Protein 4QNC (pdb70)

CATH classification: 1.20.1280.290

Foldseek 3Di:
DVVVCLQVVLCCVQCVLVVVLCCCVVVVDCVVPDLCVLVVVLVVLVVQLVVCVVVVPPSSNVSSVSSNVSSVSSNVSNVVD/DVVVVLQVVLCVVLCVLVVVLVCCVVVVDCPVPDLVVLVVVLVVLVVQLVVCVVVVPVSSVVSSVSSNVSSVSSNVSNVPPD

GO terms:
  GO:0016020 membrane (C, IDA)
  GO:0005886 plasma membrane (C, EXP)
  GO:0055056 D-glucose transmembrane transporter activity (F, IMP)
  GO:1904659 D-glucose transmembrane transport (P, IMP)
  GO:0042803 protein homodimerization activity (F, IPI)

Radius of gyration: 14.86 Å; Cα contacts (8 Å, |Δi|>4): 244; chains: 2; bounding box: 29×24×39 Å

Structure (mmCIF, N/CA/C/O backbone):
data_4QNC
#
_entry.id   4QNC
#
_cell.length_a   36.907
_cell.length_b   51.833
_cell.length_c   46.963
_cell.angle_alpha   90.00
_cell.angle_beta   94.87
_cell.angle_gamma   90.00
#
_symmetry.space_group_name_H-M   'P 1 21 1'
#
loop_
_entity.id
_entity.type
_entity.pdbx_description
1 polymer 'chemical transport protein'
2 non-polymer '(2R)-2,3-dihydroxypropyl (9Z)-octadec-9-enoate'
3 non-polymer PENTADECANE
4 water water
#
loop_
_atom_site.group_PDB
_atom_site.id
_atom_site.type_symbol
_atom_site.label_atom_id
_atom_site.label_alt_id
_atom_site.label_comp_id
_atom_site.label_asym_id
_atom_site.label_entity_id
_atom_site.label_seq_id
_atom_site.pdbx_PDB_ins_code
_atom_site.Cartn_x
_atom_site.Cartn_y
_atom_site.Cartn_z
_atom_site.occupancy
_atom_site.B_iso_or_equiv
_atom_site.auth_seq_id
_atom_site.auth_comp_id
_atom_site.auth_asym_id
_atom_site.auth_atom_id
_atom_site.pdbx_PDB_model_num
ATOM 1 N N . MET A 1 1 ? 2.201 -5.018 -41.019 1.00 41.52 1 MET A N 1
ATOM 2 C CA . MET A 1 1 ? 2.903 -4.440 -39.881 1.00 45.41 1 MET A CA 1
ATOM 3 C C . MET A 1 1 ? 2.109 -3.323 -39.231 1.00 49.57 1 MET A C 1
ATOM 4 O O . MET A 1 1 ? 2.061 -3.223 -37.999 1.00 46.59 1 MET A O 1
ATOM 9 N N . GLU A 1 2 ? 1.426 -2.542 -40.064 1.00 47.32 2 GLU A N 1
ATOM 10 C CA . GLU A 1 2 ? 0.449 -1.569 -39.600 1.00 44.60 2 GLU A CA 1
ATOM 11 C C . GLU A 1 2 ? -0.576 -2.248 -38.728 1.00 53.90 2 GLU A C 1
ATOM 12 O O . GLU A 1 2 ? -0.918 -1.742 -37.663 1.00 50.56 2 GLU A O 1
ATOM 18 N N . ASN A 1 3 ? -1.052 -3.400 -39.188 1.00 53.77 3 ASN A N 1
ATOM 19 C CA . ASN A 1 3 ? -2.086 -4.139 -38.486 1.00 48.28 3 ASN A CA 1
ATOM 20 C C . ASN A 1 3 ? -1.513 -4.810 -37.246 1.00 48.56 3 ASN A C 1
ATOM 21 O O . ASN A 1 3 ? -2.201 -4.931 -36.234 1.00 49.68 3 ASN A O 1
ATOM 26 N N . LEU A 1 4 ? -0.259 -5.255 -37.332 1.00 39.74 4 LEU A N 1
ATOM 27 C CA . LEU A 1 4 ? 0.409 -5.876 -36.193 1.00 32.92 4 LEU A CA 1
ATOM 28 C C . LEU A 1 4 ? 0.494 -4.866 -35.064 1.00 41.08 4 LEU A C 1
ATOM 29 O O . LEU A 1 4 ? 0.254 -5.187 -33.901 1.00 40.75 4 LEU A O 1
ATOM 34 N N . ILE A 1 5 ? 0.826 -3.634 -35.434 1.00 43.79 5 ILE A N 1
ATOM 35 C CA . ILE A 1 5 ? 0.982 -2.542 -34.483 1.00 39.19 5 ILE A CA 1
ATOM 36 C C . ILE A 1 5 ? -0.383 -2.057 -34.029 1.00 38.75 5 ILE A C 1
ATOM 37 O O . ILE A 1 5 ? -0.562 -1.661 -32.879 1.00 37.85 5 ILE A O 1
ATOM 42 N N . GLY A 1 6 ? -1.356 -2.127 -34.929 1.00 39.21 6 GLY A N 1
ATOM 43 C CA . GLY A 1 6 ? -2.716 -1.762 -34.585 1.00 41.43 6 GLY A CA 1
ATOM 44 C C . GLY A 1 6 ? -3.280 -2.633 -33.479 1.00 42.38 6 GLY A C 1
ATOM 45 O O . GLY A 1 6 ? -3.833 -2.124 -32.505 1.00 39.27 6 GLY A O 1
ATOM 46 N N . TYR A 1 7 ? -3.135 -3.946 -33.624 1.00 39.88 7 TYR A N 1
ATOM 47 C CA . TYR A 1 7 ? -3.752 -4.884 -32.691 1.00 39.29 7 TYR A CA 1
ATOM 48 C C . TYR A 1 7 ? -2.986 -5.094 -31.383 1.00 42.22 7 TYR A C 1
ATOM 49 O O . TYR A 1 7 ? -3.571 -5.537 -30.396 1.00 42.36 7 TYR A O 1
ATOM 58 N N . VAL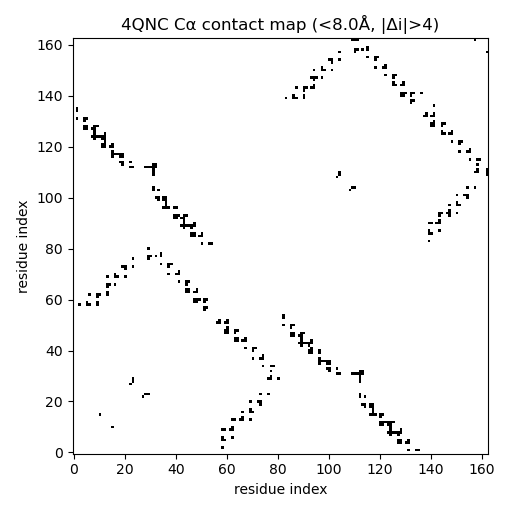 A 1 8 ? -1.692 -4.784 -31.362 1.00 41.05 8 VAL A N 1
ATOM 59 C CA . VAL A 1 8 ? -0.923 -4.891 -30.122 1.00 43.87 8 VAL A CA 1
ATOM 60 C C . VAL A 1 8 ? -1.149 -3.627 -29.308 1.00 36.28 8 VAL A C 1
ATOM 61 O O . VAL A 1 8 ? -1.363 -3.677 -28.097 1.00 39.23 8 VAL A O 1
ATOM 65 N N . ALA A 1 9 ? -1.122 -2.493 -29.997 1.00 35.61 9 ALA A N 1
ATOM 66 C CA . ALA A 1 9 ? -1.436 -1.221 -29.379 1.00 40.31 9 ALA A CA 1
ATOM 67 C C . ALA A 1 9 ? -2.854 -1.314 -28.846 1.00 37.38 9 ALA A C 1
ATOM 68 O O . ALA A 1 9 ? -3.164 -0.776 -27.778 1.00 31.11 9 ALA A O 1
ATOM 70 N N . ALA A 1 10 ? -3.732 -1.966 -29.604 1.00 39.31 10 ALA A N 1
ATOM 71 C CA . ALA A 1 10 ? -5.094 -2.151 -29.136 1.00 37.89 10 ALA A CA 1
ATOM 72 C C . ALA A 1 10 ? -5.132 -2.975 -27.858 1.00 38.92 10 ALA A C 1
ATOM 73 O O . ALA A 1 10 ? -5.724 -2.537 -26.874 1.00 36.77 10 ALA A O 1
ATOM 75 N N . PHE A 1 11 ? -4.420 -4.104 -27.867 1.00 37.21 11 PHE A N 1
ATOM 76 C CA . PHE A 1 11 ? -4.393 -5.013 -26.739 1.00 36.54 11 PHE A CA 1
ATOM 77 C C . PHE A 1 11 ? -3.874 -4.299 -25.502 1.00 35.88 11 PHE A C 1
ATOM 78 O O . PHE A 1 11 ? -4.414 -4.465 -24.410 1.00 37.22 11 PHE A O 1
ATOM 86 N N . LEU A 1 12 ? -2.794 -3.545 -25.657 1.00 35.37 12 LEU A N 1
ATOM 87 C CA . LEU A 1 12 ? -2.163 -2.901 -24.513 1.00 41.62 12 LEU A CA 1
ATOM 88 C C . LEU A 1 12 ? -3.081 -1.914 -23.789 1.00 42.52 12 LEU A C 1
ATOM 89 O O . LEU A 1 12 ? -3.255 -2.022 -22.580 1.00 46.10 12 LEU A O 1
ATOM 94 N N . THR A 1 13 ? -3.661 -0.952 -24.505 1.00 35.81 13 THR A N 1
ATOM 95 C CA . THR A 1 13 ? -4.503 0.031 -23.834 1.00 33.61 13 THR A CA 1
ATOM 96 C C . THR A 1 13 ? -5.821 -0.598 -23.376 1.00 37.31 13 THR A C 1
ATOM 97 O O . THR A 1 13 ? -6.377 -0.172 -22.361 1.00 39.80 13 THR A O 1
ATOM 101 N N . THR A 1 14 ? -6.325 -1.600 -24.100 1.00 39.25 14 THR A N 1
ATOM 102 C CA . THR A 1 14 ? -7.618 -2.176 -23.725 1.00 39.69 14 THR A CA 1
ATOM 103 C C . THR A 1 14 ? -7.515 -3.084 -22.510 1.00 37.53 14 THR A C 1
ATOM 104 O O . THR A 1 14 ? -8.292 -2.944 -21.562 1.00 33.53 14 THR A O 1
ATOM 108 N N . VAL A 1 15 ? -6.544 -3.990 -22.528 1.00 37.52 15 VAL A N 1
ATOM 109 C CA . VAL A 1 15 ? -6.416 -4.998 -21.508 1.00 33.47 15 VAL A CA 1
ATOM 110 C C . VAL A 1 15 ? -5.759 -4.340 -20.290 1.00 36.67 15 VAL A C 1
ATOM 111 O O . VAL A 1 15 ? -5.632 -4.949 -19.229 1.00 35.77 15 VAL A O 1
ATOM 115 N N . SER A 1 16 ? -5.399 -3.064 -20.430 1.00 37.80 16 SER A N 1
ATOM 116 C CA . SER A 1 16 ? -4.808 -2.315 -19.325 1.00 36.63 16 SER A CA 1
ATOM 117 C C . SER A 1 16 ? -5.820 -1.983 -18.236 1.00 37.37 16 SER A C 1
ATOM 118 O O . SER A 1 16 ? -5.444 -1.708 -17.100 1.00 33.26 16 SER A O 1
ATOM 121 N N . PHE A 1 17 ? -7.104 -2.014 -18.576 1.00 39.48 17 PHE A N 1
ATOM 122 C CA . PHE A 1 17 ? -8.137 -1.653 -17.615 1.00 37.11 17 PHE A CA 1
ATOM 123 C C . PHE A 1 17 ? -8.473 -2.831 -16.714 1.00 38.15 17 PHE A C 1
ATOM 124 O O . PHE A 1 17 ? -8.984 -2.644 -15.615 1.00 39.92 17 PHE A O 1
ATOM 132 N N . LEU A 1 18 ? -8.183 -4.039 -17.191 1.00 41.43 18 LEU A N 1
ATOM 133 C CA . LEU A 1 18 ? -8.404 -5.250 -16.410 1.00 35.46 18 LEU A CA 1
ATOM 134 C C . LEU A 1 18 ? -7.636 -5.257 -15.076 1.00 39.29 18 LEU A C 1
ATOM 135 O O . LEU A 1 18 ? -8.228 -5.575 -14.040 1.00 41.75 18 LEU A O 1
ATOM 140 N N . PRO A 1 19 ? -6.325 -4.924 -15.083 1.00 39.15 19 PRO A N 1
ATOM 141 C CA . PRO A 1 19 ? -5.636 -4.780 -13.795 1.00 40.69 19 PRO A CA 1
ATOM 142 C C . PRO A 1 19 ? -6.312 -3.769 -12.877 1.00 37.22 19 PRO A C 1
ATOM 143 O O . PRO A 1 19 ? -6.283 -3.929 -11.656 1.00 36.87 19 PRO A O 1
ATOM 147 N N . GLN A 1 20 ? -6.926 -2.748 -13.464 1.00 38.39 20 GLN A N 1
ATOM 148 C CA . GLN A 1 20 ? -7.615 -1.732 -12.680 1.00 37.50 20 GLN A CA 1
ATOM 149 C C . GLN A 1 20 ? -8.948 -2.270 -12.161 1.00 36.82 20 GLN A C 1
ATOM 150 O O . GLN A 1 20 ? -9.321 -2.009 -11.018 1.00 40.33 20 GLN A O 1
ATOM 156 N N . VAL A 1 21 ? -9.669 -3.009 -13.003 1.00 37.60 21 VAL A N 1
ATOM 157 C CA . VAL A 1 21 ? -10.922 -3.633 -12.579 1.00 42.64 21 VAL A CA 1
ATOM 158 C C . VAL A 1 21 ? -10.694 -4.564 -11.388 1.00 46.84 21 VAL A C 1
ATOM 159 O O . VAL A 1 21 ? -11.430 -4.506 -10.402 1.00 45.26 21 VAL A O 1
ATOM 163 N N . LEU A 1 22 ? -9.663 -5.404 -11.476 1.00 40.06 22 LEU A N 1
ATOM 164 C CA . LEU A 1 22 ? -9.342 -6.344 -10.403 1.00 37.93 22 LEU A CA 1
ATOM 165 C C . LEU A 1 22 ? -8.971 -5.619 -9.123 1.00 39.05 22 LEU A C 1
ATOM 166 O O . LEU A 1 22 ? -9.400 -6.004 -8.037 1.00 43.41 22 LEU A O 1
ATOM 171 N N . ARG A 1 23 ? -8.171 -4.567 -9.258 1.00 36.41 23 ARG A N 1
ATOM 172 C CA . ARG A 1 23 ? -7.709 -3.814 -8.105 1.00 38.34 23 ARG A CA 1
ATOM 173 C C . ARG A 1 23 ? -8.895 -3.202 -7.379 1.00 37.46 23 ARG A C 1
ATOM 174 O O . ARG A 1 23 ? -8.962 -3.227 -6.152 1.00 38.00 23 ARG A O 1
ATOM 182 N N . VAL A 1 24 ? -9.826 -2.657 -8.155 1.00 38.56 24 VAL A N 1
ATOM 183 C CA . VAL A 1 24 ? -11.030 -2.042 -7.610 1.00 38.44 24 VAL A CA 1
ATOM 184 C C . VAL A 1 24 ? -11.830 -2.995 -6.733 1.00 39.28 24 VAL A C 1
ATOM 185 O O . VAL A 1 24 ? -12.186 -2.654 -5.606 1.00 39.85 24 VAL A O 1
ATOM 189 N N . VAL A 1 25 ? -12.105 -4.190 -7.252 1.00 43.45 25 VAL A N 1
ATOM 190 C CA . VAL A 1 25 ? -12.983 -5.137 -6.567 1.00 44.69 25 VAL A CA 1
ATOM 191 C C . VAL A 1 25 ? -12.291 -5.914 -5.445 1.00 44.14 25 VAL A C 1
ATOM 192 O O . VAL A 1 25 ? -12.938 -6.306 -4.474 1.00 44.29 25 VAL A O 1
ATOM 196 N N . MET A 1 26 ? -10.984 -6.127 -5.568 1.00 47.62 26 MET A N 1
ATOM 197 C CA . MET A 1 26 ? -10.249 -6.900 -4.572 1.00 51.35 26 MET A CA 1
ATOM 198 C C . MET A 1 26 ? -9.887 -6.061 -3.356 1.00 51.80 26 MET A C 1
ATOM 199 O O . MET A 1 26 ? -9.782 -6.575 -2.243 1.00 48.89 26 MET A O 1
ATOM 204 N N . THR A 1 27 ? -9.694 -4.767 -3.578 1.00 42.35 27 THR A N 1
ATOM 205 C CA . THR A 1 27 ? -9.340 -3.864 -2.500 1.00 44.04 27 THR A CA 1
ATOM 206 C C . THR A 1 27 ? -10.586 -3.148 -1.986 1.00 42.45 27 THR A C 1
ATOM 207 O O . THR A 1 27 ? -10.586 -2.640 -0.862 1.00 49.52 27 THR A O 1
ATOM 211 N N . LYS A 1 28 ? -11.641 -3.130 -2.804 1.00 41.06 28 LYS A N 1
ATOM 212 C CA . LYS A 1 28 ? -12.913 -2.490 -2.456 1.00 40.79 28 LYS A CA 1
ATOM 213 C C . LYS A 1 28 ? -12.766 -0.979 -2.284 1.00 45.49 28 LYS A C 1
ATOM 214 O O . LYS A 1 28 ? -13.571 -0.352 -1.595 1.00 46.96 28 LYS A O 1
ATOM 220 N N . GLN A 1 29 ? -11.762 -0.397 -2.935 1.00 46.78 29 GLN A N 1
ATOM 221 C CA . GLN A 1 29 ? -11.460 1.020 -2.773 1.00 43.06 29 GLN A CA 1
ATOM 222 C C . GLN A 1 29 ? -11.455 1.717 -4.145 1.00 45.06 29 GLN A C 1
ATOM 223 O O . GLN A 1 29 ? -10.837 1.212 -5.084 1.00 44.82 29 GLN A O 1
ATOM 229 N N . THR A 1 30 ? -12.115 2.867 -4.273 1.00 42.59 30 THR A N 1
ATOM 230 C CA . THR A 1 30 ? -12.048 3.639 -5.518 1.00 37.61 30 THR A CA 1
ATOM 231 C C . THR A 1 30 ? -11.678 5.105 -5.274 1.00 42.67 30 THR A C 1
ATOM 232 O O . THR A 1 30 ? -11.624 5.892 -6.218 1.00 46.47 30 THR A O 1
ATOM 236 N N . ARG A 1 31 ? -11.430 5.455 -4.011 1.00 40.70 31 ARG A N 1
ATOM 237 C CA . ARG A 1 31 ? -11.197 6.842 -3.588 1.00 40.08 31 ARG A CA 1
ATOM 238 C C . ARG A 1 31 ? -10.273 7.649 -4.495 1.00 39.48 31 ARG A C 1
ATOM 239 O O . ARG A 1 31 ? -10.566 8.798 -4.820 1.00 37.71 31 ARG A O 1
ATOM 247 N N . ASP A 1 32 ? -9.166 7.043 -4.907 1.00 38.95 32 ASP A N 1
ATOM 248 C CA . ASP A 1 32 ? -8.147 7.768 -5.656 1.00 44.06 32 ASP A CA 1
ATOM 249 C C . ASP A 1 32 ? -8.463 7.850 -7.144 1.00 40.44 32 ASP A C 1
ATOM 250 O O . ASP A 1 32 ? -7.814 8.589 -7.886 1.00 36.95 32 ASP A O 1
ATOM 255 N N . ILE A 1 33 ? -9.471 7.098 -7.574 1.00 39.09 33 ILE A N 1
ATOM 256 C CA . ILE A 1 33 ? -9.859 7.073 -8.978 1.00 37.83 33 ILE A CA 1
ATOM 257 C C . ILE A 1 33 ? -10.718 8.297 -9.294 1.00 43.60 33 ILE A C 1
ATOM 258 O O . ILE A 1 33 ? -11.616 8.642 -8.529 1.00 43.22 33 ILE A O 1
ATOM 263 N N . SER A 1 34 ? -10.436 8.957 -10.414 1.00 42.13 34 SER A N 1
ATOM 264 C CA . SER A 1 34 ? -11.208 10.125 -10.829 1.00 33.36 34 SER A CA 1
ATOM 265 C C . SER A 1 34 ? -12.476 9.732 -11.583 1.00 35.66 34 SER A C 1
ATOM 266 O O . SER A 1 34 ? -12.419 8.982 -12.557 1.00 36.60 34 SER A O 1
ATOM 269 N N . ARG A 1 35 ? -13.621 10.218 -11.115 1.00 37.53 35 ARG A N 1
ATOM 270 C CA . ARG A 1 35 ? -14.882 9.995 -11.816 1.00 34.55 35 ARG A CA 1
ATOM 271 C C . ARG A 1 35 ? -14.966 10.811 -13.104 1.00 32.34 35 ARG A C 1
ATOM 272 O O . ARG A 1 35 ? -15.436 10.315 -14.125 1.00 32.96 35 ARG A O 1
ATOM 280 N N . ASN A 1 36 ? -14.487 12.054 -13.054 1.00 32.85 36 ASN A N 1
ATOM 281 C CA . ASN A 1 36 ? -14.510 12.942 -14.219 1.00 32.53 36 ASN A CA 1
ATOM 282 C C . ASN A 1 36 ? -13.686 12.353 -15.337 1.00 32.43 36 ASN A C 1
ATOM 283 O O . ASN A 1 36 ? -14.023 12.490 -16.511 1.00 30.36 36 ASN A O 1
ATOM 288 N N . MET A 1 37 ? -12.606 11.683 -14.949 1.00 34.56 37 MET A N 1
ATOM 289 C CA . MET A 1 37 ? -11.754 10.992 -15.895 1.00 30.62 37 MET A CA 1
ATOM 290 C C . MET A 1 37 ? -12.535 9.933 -16.658 1.00 32.70 37 MET A C 1
ATOM 291 O O . MET A 1 37 ? -12.625 9.961 -17.887 1.00 37.54 37 MET A O 1
ATOM 296 N N . TYR A 1 38 ? -13.095 8.996 -15.901 1.00 29.90 38 TYR A N 1
ATOM 297 C CA . TYR A 1 38 ? -13.786 7.856 -16.471 1.00 35.32 38 TYR A CA 1
ATOM 298 C C . TYR A 1 38 ? -15.085 8.232 -17.170 1.00 34.33 38 TYR A C 1
ATOM 299 O O . TYR A 1 38 ? -15.436 7.626 -18.179 1.00 38.12 38 TYR A O 1
ATOM 308 N N . ILE A 1 39 ? -15.810 9.206 -16.626 1.00 33.47 39 ILE A N 1
ATOM 309 C CA . ILE A 1 39 ? -16.965 9.759 -17.329 1.00 34.42 39 ILE A CA 1
ATOM 310 C C . ILE A 1 39 ? -16.526 10.294 -18.692 1.00 37.30 39 ILE A C 1
ATOM 311 O O . ILE A 1 39 ? -17.105 9.950 -19.724 1.00 33.57 39 ILE A O 1
ATOM 316 N N . MET A 1 40 ? -15.500 11.138 -18.677 1.00 36.97 40 MET A N 1
ATOM 317 C CA . MET A 1 40 ? -14.977 11.770 -19.882 1.00 36.52 40 MET A CA 1
ATOM 318 C C . MET A 1 40 ? -14.402 10.730 -20.840 1.00 40.45 40 MET A C 1
ATOM 319 O O . MET A 1 40 ? -14.567 10.829 -22.057 1.00 39.06 40 MET A O 1
ATOM 324 N N . PHE A 1 41 ? -13.741 9.726 -20.272 1.00 35.02 41 PHE A N 1
ATOM 325 C CA . PHE A 1 41 ? -13.102 8.672 -21.056 1.00 38.38 41 PHE A CA 1
ATOM 326 C C . PHE A 1 41 ? -14.161 7.814 -21.737 1.00 38.30 41 PHE A C 1
ATOM 327 O O . PHE A 1 41 ? -13.972 7.351 -22.860 1.00 35.45 41 PHE A O 1
ATOM 335 N N . PHE A 1 42 ? -15.279 7.619 -21.043 1.00 38.81 42 PHE A N 1
ATOM 336 C CA . PHE A 1 42 ? -16.382 6.805 -21.536 1.00 34.29 42 PHE A CA 1
ATOM 337 C C . PHE A 1 42 ? -16.997 7.367 -22.807 1.00 37.72 42 PHE A C 1
ATOM 338 O O . PHE A 1 42 ? -17.242 6.631 -23.763 1.00 41.49 42 PHE A O 1
ATOM 346 N N . LEU A 1 43 ? -17.243 8.673 -22.812 1.00 37.93 43 LEU A N 1
ATOM 347 C CA . LEU A 1 43 ? -17.807 9.335 -23.978 1.00 34.87 43 LEU A CA 1
ATOM 348 C C . LEU A 1 43 ? -16.807 9.279 -25.122 1.00 37.93 43 LEU A C 1
ATOM 349 O O . LEU A 1 43 ? -17.189 9.209 -26.288 1.00 37.64 43 LEU A O 1
ATOM 354 N N . GLY A 1 44 ? -15.523 9.311 -24.776 1.00 42.52 44 GLY A N 1
ATOM 355 C CA . GLY A 1 44 ? -14.462 9.278 -25.764 1.00 35.38 44 GLY A CA 1
ATOM 356 C C . GLY A 1 44 ? -14.394 7.991 -26.562 1.00 38.67 44 GLY A C 1
ATOM 357 O O . GLY A 1 44 ? -14.348 8.027 -27.792 1.00 43.22 44 GLY A O 1
ATOM 358 N N . VAL A 1 45 ? -14.372 6.855 -25.866 1.00 33.74 45 VAL A N 1
ATOM 359 C CA . VAL A 1 45 ? -14.262 5.558 -26.529 1.00 38.83 45 VAL A CA 1
ATOM 360 C C . VAL A 1 45 ? -15.463 5.312 -27.440 1.00 39.29 45 VAL A C 1
ATOM 361 O O . VAL A 1 45 ? -15.331 4.660 -28.478 1.00 38.33 45 VAL A O 1
ATOM 365 N N . VAL A 1 46 ? -16.626 5.836 -27.054 1.00 37.01 46 VAL A N 1
ATOM 366 C CA . VAL A 1 46 ? -17.821 5.749 -27.882 1.00 40.50 46 VAL A CA 1
ATOM 367 C C . VAL A 1 46 ? -17.610 6.531 -29.161 1.00 45.65 46 VAL A C 1
ATOM 368 O O . VAL A 1 46 ? -17.903 6.054 -30.255 1.00 49.63 46 VAL A O 1
ATOM 372 N N . LEU A 1 47 ? -17.077 7.737 -29.008 1.00 35.19 47 LEU A N 1
ATOM 373 C CA . LEU A 1 47 ? -16.815 8.605 -30.140 1.00 38.10 47 LEU A CA 1
ATOM 374 C C . LEU A 1 47 ? -15.657 8.061 -30.980 1.00 41.18 47 LEU A C 1
ATOM 375 O O . LEU A 1 47 ? -15.588 8.290 -32.186 1.00 41.03 47 LEU A O 1
ATOM 380 N N . TRP A 1 48 ? -14.747 7.342 -30.335 1.00 34.79 48 TRP A N 1
ATOM 381 C CA . TRP A 1 48 ? -13.681 6.653 -31.049 1.00 36.89 48 TRP A CA 1
ATOM 382 C C . TRP A 1 48 ? -14.260 5.487 -31.850 1.00 40.60 48 TRP A C 1
ATOM 383 O O . TRP A 1 48 ? -13.789 5.169 -32.942 1.00 40.08 48 TRP A O 1
ATOM 394 N N . PHE A 1 49 ? -15.283 4.850 -31.287 1.00 36.05 49 PHE A N 1
ATOM 395 C CA . PHE A 1 49 ? -15.934 3.712 -31.928 1.00 41.08 49 PHE A CA 1
ATOM 396 C C . PHE A 1 49 ? -16.581 4.100 -33.254 1.00 43.40 49 PHE A C 1
ATOM 397 O O . PHE A 1 49 ? -16.439 3.386 -34.246 1.00 43.57 49 PHE A O 1
ATOM 405 N N . VAL A 1 50 ? -17.304 5.218 -33.262 1.00 44.17 50 VAL A N 1
ATOM 406 C CA . VAL A 1 50 ? -17.909 5.725 -34.493 1.00 47.26 50 VAL A CA 1
ATOM 407 C C . VAL A 1 50 ? -16.841 6.147 -35.485 1.00 42.19 50 VAL A C 1
ATOM 408 O O . VAL A 1 50 ? -16.942 5.851 -36.674 1.00 46.46 50 VAL A O 1
ATOM 412 N N . TYR A 1 51 ? -15.837 6.867 -34.994 1.00 40.49 51 TYR A N 1
ATOM 413 C CA . TYR A 1 51 ? -14.709 7.268 -35.822 1.00 38.23 51 TYR A CA 1
ATOM 414 C C . TYR A 1 51 ? -14.100 6.048 -36.496 1.00 45.79 51 TYR A C 1
ATOM 415 O O . TYR A 1 51 ? -13.779 6.079 -37.682 1.00 42.93 51 TYR A O 1
ATOM 424 N N . GLY A 1 52 ? -13.944 4.977 -35.726 1.00 46.19 52 GLY A N 1
ATOM 425 C CA . GLY A 1 52 ? -13.390 3.742 -36.242 1.00 45.29 52 GLY A CA 1
ATOM 426 C C . GLY A 1 52 ? -14.229 3.090 -37.323 1.00 50.64 52 GLY A C 1
ATOM 427 O O . GLY A 1 52 ? -13.696 2.459 -38.235 1.00 47.43 52 GLY A O 1
ATOM 428 N N . ILE A 1 53 ? -15.546 3.237 -37.217 1.00 46.60 53 ILE A N 1
ATOM 429 C CA . ILE A 1 53 ? -16.458 2.757 -38.247 1.00 43.63 53 ILE A CA 1
ATOM 430 C C . ILE A 1 53 ? -16.268 3.545 -39.537 1.00 43.36 53 ILE A C 1
ATOM 431 O O . ILE A 1 53 ? -16.090 2.978 -40.616 1.00 46.53 53 ILE A O 1
ATOM 436 N N . LEU A 1 54 ? -16.308 4.866 -39.398 1.00 43.19 54 LEU A N 1
ATOM 437 C CA . LEU A 1 54 ? -16.190 5.804 -40.509 1.00 49.14 54 LEU A CA 1
ATOM 438 C C . LEU A 1 54 ? -14.825 5.726 -41.189 1.00 49.73 54 LEU A C 1
ATOM 439 O O . LEU A 1 54 ? -14.665 6.144 -42.335 1.00 58.70 54 LEU A O 1
ATOM 444 N N . ARG A 1 55 ? -13.848 5.184 -40.472 1.00 45.15 55 ARG A N 1
ATOM 445 C CA . ARG A 1 55 ? -12.497 5.013 -40.995 1.00 45.10 55 ARG A CA 1
ATOM 446 C C . ARG A 1 55 ? -12.300 3.628 -41.600 1.00 50.56 55 ARG A C 1
ATOM 447 O O . ARG A 1 55 ? -11.314 3.393 -42.300 1.00 52.72 55 ARG A O 1
ATOM 455 N N . SER A 1 56 ? -13.232 2.718 -41.311 1.00 45.95 56 SER A N 1
ATOM 456 C CA . SER A 1 56 ? -13.083 1.302 -41.648 1.00 45.42 56 SER A CA 1
ATOM 457 C C . SER A 1 56 ? -11.793 0.784 -41.012 1.00 50.79 56 SER A C 1
ATOM 458 O O . SER A 1 56 ? -11.145 -0.135 -41.515 1.00 47.35 56 SER A O 1
ATOM 460 N N . ASP A 1 57 ? -11.452 1.390 -39.881 1.00 50.15 57 ASP A N 1
ATOM 461 C CA . ASP A 1 57 ? -10.262 1.067 -39.109 1.00 46.93 57 ASP A CA 1
ATOM 462 C C . ASP A 1 57 ? -10.620 0.018 -38.068 1.00 42.79 57 ASP A C 1
ATOM 463 O O . ASP A 1 57 ? -11.247 0.313 -37.056 1.00 41.07 57 ASP A O 1
ATOM 468 N N . LEU A 1 58 ? -10.218 -1.216 -38.332 1.00 44.84 58 LEU A N 1
ATOM 469 C CA . LEU A 1 58 ? -10.675 -2.339 -37.538 1.00 42.42 58 LEU A CA 1
ATOM 470 C C . LEU A 1 58 ? -10.090 -2.396 -36.110 1.00 41.98 58 LEU A C 1
ATOM 471 O O . LEU A 1 58 ? -10.864 -2.545 -35.157 1.00 40.62 58 LEU A O 1
ATOM 476 N N . PRO A 1 59 ? -8.749 -2.295 -35.945 1.00 37.74 59 PRO A N 1
ATOM 477 C CA . PRO A 1 59 ? -8.199 -2.300 -34.581 1.00 39.16 59 PRO A CA 1
ATOM 478 C C . PRO A 1 59 ? -8.777 -1.226 -33.660 1.00 41.64 59 PRO A C 1
ATOM 479 O O . PRO A 1 59 ? -8.933 -1.496 -32.474 1.00 38.98 59 PRO A O 1
ATOM 483 N N . ILE A 1 60 ? -9.088 -0.043 -34.180 1.00 42.13 60 ILE A N 1
ATOM 484 C CA . ILE A 1 60 ? -9.673 1.005 -33.348 1.00 42.03 60 ILE A CA 1
ATOM 485 C C . ILE A 1 60 ? -11.159 0.722 -33.106 1.00 40.23 60 ILE A C 1
ATOM 486 O O . ILE A 1 60 ? -11.730 1.192 -32.125 1.00 43.93 60 ILE A O 1
ATOM 491 N N . ILE A 1 61 ? -11.786 -0.048 -33.992 1.00 37.79 61 ILE A N 1
ATOM 492 C CA . ILE A 1 61 ? -13.165 -0.469 -33.760 1.00 41.43 61 ILE A CA 1
ATOM 493 C C . ILE A 1 61 ? -13.209 -1.491 -32.636 1.00 38.96 61 ILE A C 1
ATOM 494 O O . ILE A 1 61 ? -13.981 -1.355 -31.686 1.00 36.93 61 ILE A O 1
ATOM 499 N N . LEU A 1 62 ? -12.375 -2.519 -32.754 1.00 35.83 62 LEU A N 1
ATOM 500 C CA . LEU A 1 62 ? -12.326 -3.579 -31.758 1.00 38.75 62 LEU A CA 1
ATOM 501 C C . LEU A 1 62 ? -11.862 -3.062 -30.402 1.00 40.85 62 LEU A C 1
ATOM 502 O O . LEU A 1 62 ? -12.471 -3.368 -29.381 1.00 41.30 62 LEU A O 1
ATOM 507 N N . ALA A 1 63 ? -10.773 -2.296 -30.398 1.00 39.45 63 ALA A N 1
ATOM 508 C CA . ALA A 1 63 ? -10.197 -1.792 -29.157 1.00 42.72 63 ALA A CA 1
ATOM 509 C C . ALA A 1 63 ? -11.215 -1.053 -28.299 1.00 42.01 63 ALA A C 1
ATOM 510 O O . ALA A 1 63 ? -11.294 -1.276 -27.096 1.00 43.64 63 ALA A O 1
ATOM 512 N N . ASN A 1 64 ? -12.010 -0.195 -28.928 1.00 40.61 64 ASN A N 1
ATOM 513 C CA . ASN A 1 64 ? -12.935 0.661 -28.196 1.00 44.85 64 ASN A CA 1
ATOM 514 C C . ASN A 1 64 ? -14.201 -0.043 -27.706 1.00 39.08 64 ASN A C 1
ATOM 515 O O . ASN A 1 64 ? -14.813 0.395 -26.733 1.00 33.64 64 ASN A O 1
ATOM 520 N N . VAL A 1 65 ? -14.599 -1.123 -28.371 1.00 38.29 65 VAL A N 1
ATOM 521 C CA . VAL A 1 65 ? -15.766 -1.881 -27.926 1.00 38.58 65 VAL A CA 1
ATOM 522 C C . VAL A 1 65 ? -15.425 -2.686 -26.674 1.00 42.49 65 VAL A C 1
ATOM 523 O O . VAL A 1 65 ? -16.240 -2.800 -25.756 1.00 43.07 65 VAL A O 1
ATOM 527 N N . VAL A 1 66 ? -14.201 -3.200 -26.618 1.00 35.84 66 VAL A N 1
ATOM 528 C CA . VAL A 1 66 ? -13.768 -3.980 -25.466 1.00 39.46 66 VAL A CA 1
ATOM 529 C C . VAL A 1 66 ? -13.459 -3.071 -24.271 1.00 40.10 66 VAL A C 1
ATOM 530 O O . VAL A 1 66 ? -13.779 -3.423 -23.132 1.00 44.05 66 VAL A O 1
ATOM 534 N N . THR A 1 67 ? -12.852 -1.908 -24.520 1.00 35.89 67 THR A N 1
ATOM 535 C CA . THR A 1 67 ? -12.562 -0.961 -23.436 1.00 37.89 67 THR A CA 1
ATOM 536 C C . THR A 1 67 ? -13.841 -0.416 -22.836 1.00 36.68 67 THR A C 1
ATOM 537 O O . THR A 1 67 ? -13.920 -0.191 -21.629 1.00 38.06 67 THR A O 1
ATOM 541 N N . LEU A 1 68 ? -14.844 -0.228 -23.692 1.00 39.33 68 LEU A N 1
ATOM 542 C CA . LEU A 1 68 ? -16.130 0.310 -23.272 1.00 40.96 68 LEU A CA 1
ATOM 543 C C . LEU A 1 68 ? -16.683 -0.556 -22.170 1.00 41.86 68 LEU A C 1
ATOM 544 O O . LEU A 1 68 ? -17.217 -0.057 -21.179 1.00 39.96 68 LEU A O 1
ATOM 549 N N . PHE A 1 69 ? -16.530 -1.860 -22.342 1.00 36.47 69 PHE A N 1
ATOM 550 C CA . PHE A 1 69 ? -16.955 -2.812 -21.337 1.00 36.27 69 PHE A CA 1
ATOM 551 C C . PHE A 1 69 ? -16.153 -2.610 -20.055 1.00 37.90 69 PHE A C 1
ATOM 552 O O . PHE A 1 69 ? -16.726 -2.458 -18.978 1.00 40.40 69 PHE A O 1
ATOM 560 N N . PHE A 1 70 ? -14.827 -2.629 -20.174 1.00 37.51 70 PHE A N 1
ATOM 561 C CA . PHE A 1 70 ? -13.941 -2.456 -19.025 1.00 37.62 70 PHE A CA 1
ATOM 562 C C . PHE A 1 70 ? -14.187 -1.138 -18.288 1.00 37.21 70 PHE A C 1
ATOM 563 O O . PHE A 1 70 ? -14.231 -1.104 -17.059 1.00 39.09 70 PHE A O 1
ATOM 571 N N . VAL A 1 71 ? -14.358 -0.059 -19.049 1.00 37.32 71 VAL A N 1
ATOM 572 C CA . VAL A 1 71 ? -14.491 1.279 -18.478 1.00 35.40 71 VAL A CA 1
ATOM 573 C C . VAL A 1 71 ? -15.835 1.428 -17.766 1.00 39.15 71 VAL A C 1
ATOM 574 O O . VAL A 1 71 ? -15.952 2.181 -16.797 1.00 37.04 71 VAL A O 1
ATOM 578 N N . THR A 1 72 ? -16.829 0.657 -18.203 1.00 35.61 72 THR A N 1
ATOM 579 C CA . THR A 1 72 ? -18.167 0.742 -17.629 1.00 35.82 72 THR A CA 1
ATOM 580 C C . THR A 1 72 ? -18.186 0.073 -16.261 1.00 38.45 72 THR A C 1
ATOM 581 O O . THR A 1 72 ? -18.971 0.446 -15.391 1.00 40.54 72 THR A O 1
ATOM 585 N N . ILE A 1 73 ? -17.303 -0.902 -16.068 1.00 36.83 73 ILE A N 1
ATOM 586 C CA . ILE A 1 73 ? -17.223 -1.613 -14.797 1.00 36.63 73 ILE A CA 1
ATOM 587 C C . ILE A 1 73 ? -16.534 -0.756 -13.740 1.00 39.72 73 ILE A C 1
ATOM 588 O O . ILE A 1 73 ? -16.967 -0.706 -12.593 1.00 39.64 73 ILE A O 1
ATOM 593 N N . ILE A 1 74 ? -15.482 -0.050 -14.143 1.00 37.21 74 ILE A N 1
ATOM 594 C CA 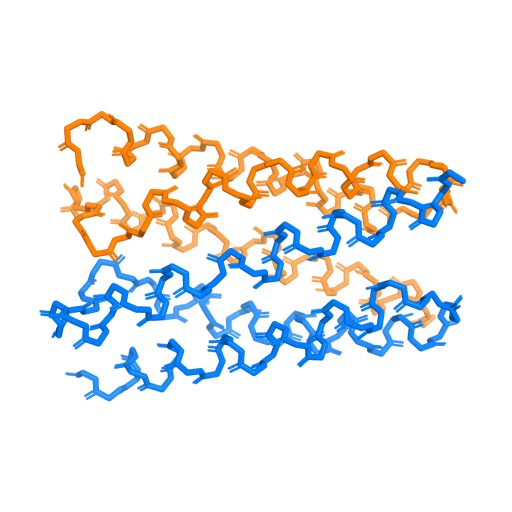. ILE A 1 74 ? -14.735 0.794 -13.219 1.00 39.16 74 ILE A CA 1
ATOM 595 C C . ILE A 1 74 ? -15.594 2.005 -12.877 1.00 42.00 74 ILE A C 1
ATOM 596 O O . ILE A 1 74 ? -15.612 2.468 -11.737 1.00 45.64 74 ILE A O 1
ATOM 601 N N . LEU A 1 75 ? -16.292 2.520 -13.885 1.00 40.55 75 LEU A N 1
ATOM 602 C CA . LEU A 1 75 ? -17.224 3.626 -13.703 1.00 41.66 75 LEU A CA 1
ATOM 603 C C . LEU A 1 75 ? -18.363 3.262 -12.747 1.00 47.65 75 LEU A C 1
ATOM 604 O O . LEU A 1 75 ? -18.708 4.061 -11.879 1.00 56.19 75 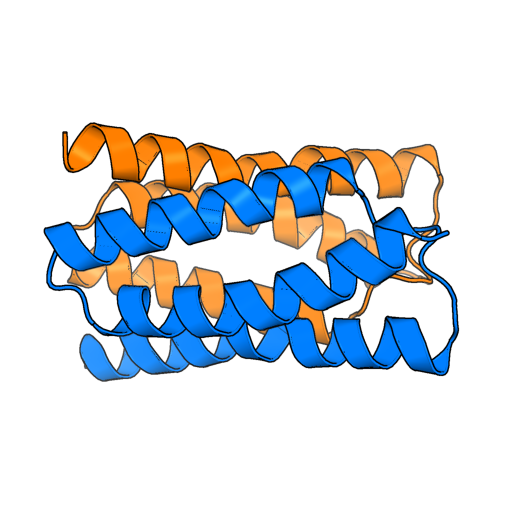LEU A O 1
ATOM 609 N N . TYR A 1 76 ? -18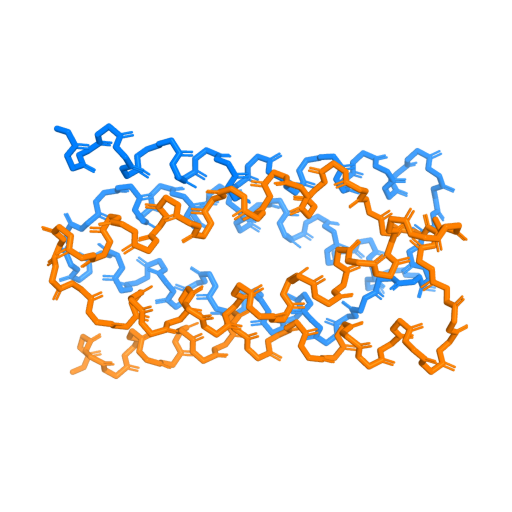.964 2.083 -12.913 1.00 41.54 76 TYR A N 1
ATOM 610 C CA . TYR A 1 76 ? -20.034 1.662 -12.006 1.00 44.51 76 TYR A CA 1
ATOM 611 C C . TYR A 1 76 ? -19.545 1.659 -10.570 1.00 46.27 76 TYR A C 1
ATOM 612 O O . TYR A 1 76 ? -20.174 2.244 -9.692 1.00 47.93 76 TYR A O 1
ATOM 621 N N . TYR A 1 77 ? -18.423 0.988 -10.341 1.00 45.19 77 TYR A N 1
ATOM 622 C CA . TYR A 1 77 ? -17.851 0.892 -9.009 1.00 47.82 77 TYR A CA 1
ATOM 623 C C . TYR A 1 77 ? -17.559 2.283 -8.464 1.00 42.19 77 TYR A C 1
ATOM 624 O O . TYR A 1 77 ? -17.832 2.571 -7.301 1.00 41.58 77 TYR A O 1
ATOM 633 N N . LYS A 1 78 ? -16.994 3.138 -9.309 1.00 43.86 78 LYS A N 1
ATOM 634 C CA . LYS A 1 78 ? -16.672 4.497 -8.902 1.00 44.56 78 LYS A CA 1
ATOM 635 C C . LYS A 1 78 ? -17.939 5.297 -8.585 1.00 43.56 78 LYS A C 1
ATOM 636 O O . LYS A 1 78 ? -17.959 6.097 -7.652 1.00 39.15 78 LYS A O 1
ATOM 642 N N . LEU A 1 79 ? -19.007 5.035 -9.331 1.00 42.92 79 LEU A N 1
ATOM 643 C CA . LEU A 1 79 ? -20.248 5.782 -9.168 1.00 48.26 79 LEU A CA 1
ATOM 644 C C . LEU A 1 79 ? -21.020 5.316 -7.947 1.00 50.15 79 LEU A C 1
ATOM 645 O O . LEU A 1 79 ? -21.807 6.071 -7.376 1.00 51.17 79 LEU A O 1
ATOM 650 N N . THR A 1 80 ? -20.787 4.074 -7.541 1.00 47.49 80 THR A N 1
ATOM 651 C CA . THR A 1 80 ? -21.535 3.502 -6.433 1.00 47.69 80 THR A CA 1
ATOM 652 C C . THR A 1 80 ? -20.794 3.564 -5.105 1.00 48.97 80 THR A C 1
ATOM 653 O O . THR A 1 80 ? -21.168 2.875 -4.156 1.00 50.29 80 THR A O 1
ATOM 657 N N . GLU A 1 81 ? -19.748 4.380 -5.020 1.00 49.96 81 GLU A N 1
ATOM 658 C CA . GLU A 1 81 ? -19.106 4.576 -3.728 1.00 53.65 81 GLU A CA 1
ATOM 659 C C . GLU A 1 81 ? -19.734 5.799 -3.077 1.00 51.89 81 GLU A C 1
ATOM 660 O O . GLU A 1 81 ? -19.653 5.981 -1.865 1.00 54.13 81 GLU A O 1
ATOM 666 N N . MET B 1 1 ? -16.925 15.622 -40.992 1.00 54.58 1 MET B N 1
ATOM 667 C CA . MET B 1 1 ? -17.666 14.988 -39.908 1.00 55.08 1 MET B CA 1
ATOM 668 C C . MET B 1 1 ? -16.878 13.821 -39.337 1.00 51.77 1 MET B C 1
ATOM 669 O O . MET B 1 1 ? -16.901 13.565 -38.136 1.00 48.93 1 MET B O 1
ATOM 674 N N . GLU B 1 2 ? -16.178 13.119 -40.218 1.00 47.17 2 GLU B N 1
ATOM 675 C CA . GLU B 1 2 ? -15.187 12.143 -39.813 1.00 49.21 2 GLU B CA 1
ATOM 676 C C . GLU B 1 2 ? -14.145 12.815 -38.936 1.00 53.86 2 GLU B C 1
ATOM 677 O O . GLU B 1 2 ? -13.753 12.278 -37.905 1.00 49.47 2 GLU B O 1
ATOM 683 N N . ASN B 1 3 ? -13.700 13.992 -39.371 1.00 56.70 3 ASN 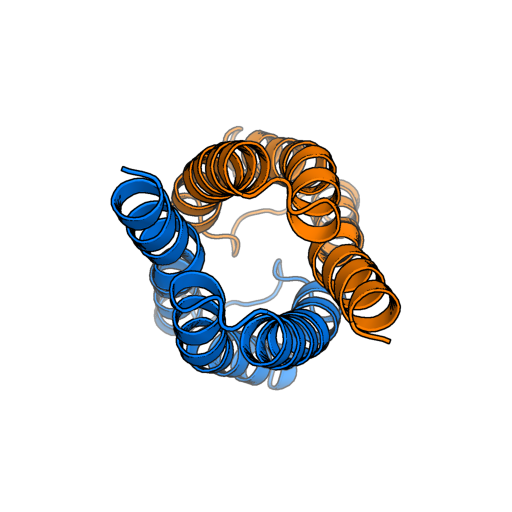B N 1
ATOM 684 C CA . ASN B 1 3 ? -12.636 14.732 -38.708 1.00 43.99 3 ASN B CA 1
ATOM 685 C C . ASN B 1 3 ? -13.126 15.352 -37.410 1.00 45.57 3 ASN B C 1
ATOM 686 O O . ASN B 1 3 ? -12.380 15.454 -36.438 1.00 40.06 3 ASN B O 1
ATOM 691 N N . LEU B 1 4 ? -14.381 15.788 -37.412 1.00 45.07 4 LEU B N 1
ATOM 692 C CA . LEU B 1 4 ? -14.992 16.367 -36.227 1.00 39.16 4 LEU B CA 1
ATOM 693 C C . LEU B 1 4 ? -15.064 15.356 -35.094 1.00 45.31 4 LEU B C 1
ATOM 694 O O . LEU B 1 4 ? -14.763 15.676 -33.950 1.00 41.87 4 LEU B O 1
ATOM 699 N N . ILE B 1 5 ? -15.430 14.123 -35.427 1.00 48.34 5 ILE B N 1
ATOM 700 C CA . ILE B 1 5 ? -15.611 13.087 -34.417 1.00 43.10 5 ILE B CA 1
ATOM 701 C C . ILE B 1 5 ? -14.264 12.579 -33.917 1.00 41.69 5 ILE B C 1
ATOM 702 O O . ILE B 1 5 ? -14.115 12.250 -32.740 1.00 35.57 5 ILE B O 1
ATOM 707 N N . GLY B 1 6 ? -13.275 12.555 -34.803 1.00 39.11 6 GLY B N 1
ATOM 708 C CA . GLY B 1 6 ? -11.932 12.167 -34.420 1.00 40.63 6 GLY B CA 1
ATOM 709 C C . GLY B 1 6 ? -11.325 13.089 -33.381 1.00 45.13 6 GLY B C 1
ATOM 710 O O . GLY B 1 6 ? -10.824 12.631 -32.356 1.00 41.36 6 GLY B O 1
ATOM 711 N N . TYR B 1 7 ? -11.401 14.392 -33.631 1.00 39.36 7 TYR B N 1
ATOM 712 C CA . TYR B 1 7 ? -10.736 15.374 -32.785 1.00 37.37 7 TYR B CA 1
ATOM 713 C C . TYR B 1 7 ? -11.506 15.630 -31.494 1.00 40.24 7 TYR B C 1
ATOM 714 O O . TYR B 1 7 ? -10.941 16.125 -30.518 1.00 37.71 7 TYR B O 1
ATOM 723 N N . VAL B 1 8 ? -12.793 15.296 -31.486 1.00 37.01 8 VAL B N 1
ATOM 724 C CA . VAL B 1 8 ? -13.590 15.413 -30.271 1.00 39.06 8 VAL B CA 1
ATOM 725 C C . VAL B 1 8 ? -13.363 14.172 -29.411 1.00 37.52 8 VAL B C 1
ATOM 726 O O . VAL B 1 8 ? -13.234 14.271 -28.193 1.00 40.68 8 VAL B O 1
ATOM 730 N N . ALA B 1 9 ? -13.327 13.005 -30.047 1.00 36.43 9 ALA B N 1
ATOM 731 C CA . ALA B 1 9 ? -12.981 11.773 -29.349 1.00 37.46 9 ALA B CA 1
ATOM 732 C C . ALA B 1 9 ? -11.560 11.860 -28.811 1.00 39.52 9 ALA B C 1
ATOM 733 O O . ALA B 1 9 ? -11.283 11.449 -27.685 1.00 35.07 9 ALA B O 1
ATOM 735 N N . ALA B 1 10 ? -10.669 12.412 -29.629 1.00 39.49 10 ALA B N 1
ATOM 736 C CA . ALA B 1 10 ? -9.278 12.608 -29.246 1.00 36.21 10 ALA B CA 1
ATOM 737 C C . ALA B 1 10 ? -9.175 13.550 -28.063 1.00 38.63 10 ALA B C 1
ATOM 738 O O . 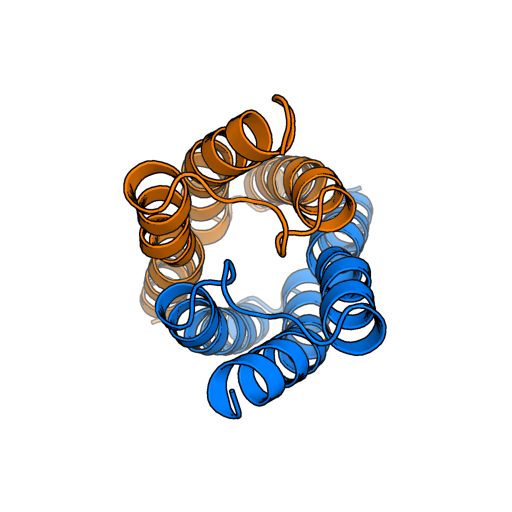ALA B 1 10 ? -8.444 13.281 -27.119 1.00 39.29 10 ALA B O 1
ATOM 740 N N . PHE B 1 11 ? -9.924 14.645 -28.114 1.00 38.95 11 PHE B N 1
ATOM 741 C CA . PHE B 1 11 ? -9.950 15.598 -27.015 1.00 36.28 11 PHE B CA 1
ATOM 742 C C . PHE B 1 11 ? -10.452 14.914 -25.755 1.00 39.94 11 PHE B C 1
ATOM 743 O O . PHE B 1 11 ? -9.871 15.066 -24.681 1.00 41.66 11 PHE B O 1
ATOM 751 N N . LEU B 1 12 ? -11.521 14.139 -25.908 1.00 39.52 12 LEU B N 1
ATOM 752 C CA . LEU B 1 12 ? -12.194 13.507 -24.781 1.00 40.11 12 LEU B CA 1
ATOM 753 C C . LEU B 1 12 ? -11.307 12.564 -23.969 1.00 37.67 12 LEU B C 1
ATOM 754 O O . LEU B 1 12 ? -11.179 12.721 -22.757 1.00 39.39 12 LEU B O 1
ATOM 759 N N . THR B 1 13 ? -10.689 11.594 -24.628 1.00 33.31 13 THR B N 1
ATOM 760 C CA . THR B 1 13 ? -9.852 10.630 -23.922 1.00 33.21 13 THR B CA 1
ATOM 761 C C . THR B 1 13 ? -8.549 11.262 -23.441 1.00 36.32 13 THR B C 1
ATOM 762 O O . THR B 1 13 ? -7.984 10.836 -22.436 1.00 38.88 13 THR B O 1
ATOM 766 N N . THR B 1 14 ? -8.069 12.272 -24.159 1.00 35.72 14 THR B N 1
ATOM 767 C CA . THR B 1 14 ? -6.802 12.903 -23.806 1.00 39.31 14 THR B CA 1
ATOM 768 C C . THR B 1 14 ? -6.916 13.772 -22.562 1.00 35.99 14 THR B C 1
ATOM 769 O O . THR B 1 14 ? -6.144 13.624 -21.616 1.00 33.83 14 THR B O 1
ATOM 773 N N . VAL B 1 15 ? -7.896 14.670 -22.568 1.00 39.99 15 VAL B N 1
ATOM 774 C CA . VAL B 1 15 ? -8.060 15.646 -21.498 1.00 33.73 15 VAL B CA 1
ATOM 775 C C . VAL B 1 15 ? -8.748 14.970 -20.304 1.00 38.48 15 VAL B C 1
ATOM 776 O O . VAL B 1 15 ? -8.876 15.552 -19.229 1.00 39.28 15 VAL B O 1
ATOM 780 N N . SER B 1 16 ? -9.122 13.704 -20.469 1.00 36.41 16 SER B N 1
ATOM 781 C CA . SER B 1 16 ? -9.752 12.965 -19.379 1.00 36.09 16 SER B CA 1
ATOM 782 C C . SER B 1 16 ? -8.749 12.636 -18.283 1.00 37.35 16 SER B C 1
ATOM 783 O O . SER B 1 16 ? -9.125 12.389 -17.140 1.00 32.83 16 SER B O 1
ATOM 786 N N . PHE B 1 17 ? -7.467 12.662 -18.627 1.00 38.24 17 PHE B N 1
ATOM 787 C CA . PHE B 1 17 ? -6.429 12.292 -17.676 1.00 35.91 17 PHE B CA 1
ATOM 788 C C . PHE B 1 17 ? -6.104 13.490 -16.786 1.00 36.84 17 PHE B C 1
ATOM 789 O O . PHE B 1 17 ? -5.565 13.327 -15.698 1.00 35.56 17 PHE B O 1
ATOM 797 N N . LEU B 1 18 ? -6.433 14.690 -17.261 1.00 38.34 18 LEU B N 1
ATOM 798 C CA . LEU B 1 18 ? -6.228 15.915 -16.488 1.00 36.63 18 LEU B CA 1
ATOM 799 C C . LEU B 1 18 ? -6.954 15.940 -15.132 1.00 36.71 18 LEU B C 1
ATOM 800 O O . LEU B 1 18 ? -6.335 16.301 -14.125 1.00 40.62 18 LEU B O 1
ATOM 805 N N . PRO B 1 19 ? -8.262 15.596 -15.088 1.00 37.65 19 PRO B N 1
ATOM 806 C CA . PRO B 1 19 ? -8.881 15.465 -13.764 1.00 36.57 19 PRO B CA 1
ATOM 807 C C . PRO B 1 19 ? -8.134 14.464 -12.892 1.00 32.79 19 PRO B C 1
ATOM 808 O O . PRO B 1 19 ? -8.081 14.612 -11.669 1.00 35.32 19 PRO B O 1
ATOM 812 N N . GLN B 1 20 ? -7.547 13.460 -13.534 1.00 34.17 20 GLN B N 1
ATOM 813 C CA . GLN B 1 20 ? -6.801 12.426 -12.830 1.00 38.49 20 GLN B CA 1
ATOM 814 C C . GLN B 1 20 ? -5.434 12.934 -12.371 1.00 31.43 20 GLN B C 1
ATOM 815 O O . GLN B 1 20 ? -4.996 12.629 -11.261 1.00 34.31 20 GLN B O 1
ATOM 821 N N . VAL B 1 21 ? -4.755 13.687 -13.233 1.00 33.60 21 VAL B N 1
ATOM 822 C CA . VAL B 1 21 ? -3.485 14.306 -12.863 1.00 35.06 21 VAL B CA 1
ATOM 823 C C . VAL B 1 21 ? -3.691 15.215 -11.657 1.00 35.87 21 VAL B C 1
ATOM 824 O O . VAL B 1 21 ? -2.913 15.193 -10.706 1.00 37.10 21 VAL B O 1
ATOM 828 N N . LEU B 1 22 ? -4.754 16.011 -11.713 1.00 35.84 22 LEU B N 1
ATOM 829 C CA . LEU B 1 22 ? -5.071 16.966 -10.663 1.00 38.01 22 LEU B CA 1
ATOM 830 C C . LEU B 1 22 ? -5.364 16.268 -9.342 1.00 37.08 22 LEU B C 1
ATOM 831 O O . LEU B 1 22 ? -4.912 16.704 -8.282 1.00 35.72 22 LEU B O 1
ATOM 836 N N . ARG B 1 23 ? -6.126 15.182 -9.420 1.00 36.58 23 ARG B N 1
ATOM 837 C CA . ARG B 1 23 ? -6.550 14.450 -8.236 1.00 32.93 23 ARG B CA 1
ATOM 838 C C . ARG B 1 23 ? -5.338 13.890 -7.509 1.00 33.65 23 ARG B C 1
ATOM 839 O O . ARG B 1 23 ? -5.264 13.940 -6.285 1.00 35.64 23 ARG B O 1
ATOM 847 N N . VAL B 1 24 ? -4.392 13.361 -8.277 1.00 35.16 24 VAL B N 1
ATOM 848 C CA . VAL B 1 24 ? -3.167 12.794 -7.726 1.00 35.26 24 VAL B CA 1
ATOM 849 C C . VAL B 1 24 ? -2.403 13.785 -6.854 1.00 35.85 24 VAL B C 1
ATOM 850 O O . VAL B 1 24 ? -2.039 13.467 -5.726 1.00 38.06 24 VAL B O 1
ATOM 854 N N . VAL B 1 25 ? -2.170 14.986 -7.377 1.00 39.20 25 VAL B N 1
ATOM 855 C CA . VAL B 1 25 ? -1.319 15.962 -6.701 1.00 41.38 25 VAL B CA 1
ATOM 856 C C . VAL B 1 25 ? -2.033 16.722 -5.578 1.00 43.18 25 VAL B C 1
ATOM 857 O O . VAL B 1 25 ? -1.395 17.149 -4.616 1.00 49.57 25 VAL B O 1
ATOM 861 N N . MET B 1 26 ? -3.347 16.895 -5.698 1.00 38.77 26 MET B N 1
ATOM 862 C CA . MET B 1 26 ? -4.107 17.641 -4.701 1.00 41.45 26 MET B CA 1
ATOM 863 C C . MET B 1 26 ? -4.435 16.772 -3.498 1.00 46.93 26 MET B C 1
ATOM 864 O O . MET B 1 26 ? -4.505 17.259 -2.370 1.00 43.64 26 MET B O 1
ATOM 869 N N . THR B 1 27 ? -4.629 15.480 -3.746 1.00 42.76 27 THR B N 1
ATOM 870 C CA . THR B 1 27 ? -4.983 14.544 -2.682 1.00 40.08 27 THR B CA 1
ATOM 871 C C . THR B 1 27 ? -3.755 13.786 -2.191 1.00 42.72 27 THR B C 1
ATOM 872 O O . THR B 1 27 ? -3.762 13.214 -1.102 1.00 45.04 27 THR B O 1
ATOM 876 N N . LYS B 1 28 ? -2.712 13.779 -3.019 1.00 42.54 28 LYS B N 1
ATOM 877 C CA . LYS B 1 28 ? -1.428 13.159 -2.696 1.00 41.60 28 LYS B CA 1
ATOM 878 C C . LYS B 1 28 ? -1.552 11.638 -2.540 1.00 43.38 28 LYS B C 1
ATOM 879 O O . LYS B 1 28 ? -0.731 11.007 -1.879 1.00 49.95 28 LYS B O 1
ATOM 885 N N . GLN B 1 29 ? -2.566 11.049 -3.169 1.00 41.60 29 GLN B N 1
ATOM 886 C CA . GLN B 1 29 ? -2.791 9.609 -3.069 1.00 45.97 29 GLN B CA 1
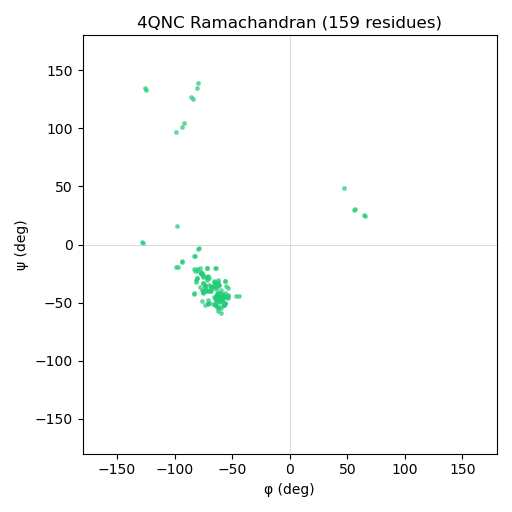ATOM 887 C C . GLN B 1 29 ? -2.864 8.951 -4.441 1.00 46.09 29 GLN B C 1
ATOM 888 O O . GLN B 1 29 ? -3.512 9.465 -5.353 1.00 43.60 29 GLN B O 1
ATOM 894 N N . THR B 1 30 ? -2.182 7.818 -4.580 1.00 41.87 30 THR B N 1
ATOM 895 C CA . THR B 1 30 ? -2.219 7.036 -5.808 1.00 38.77 30 THR B CA 1
ATOM 896 C C . THR B 1 30 ? -2.573 5.582 -5.510 1.00 42.24 30 THR B C 1
ATOM 897 O O . THR B 1 30 ? -2.600 4.743 -6.412 1.00 44.25 30 THR B O 1
ATOM 901 N N . ARG B 1 31 ? -2.811 5.296 -4.232 1.00 41.51 31 ARG B N 1
ATOM 902 C CA . ARG B 1 31 ? -3.041 3.939 -3.732 1.00 38.36 31 ARG B CA 1
ATOM 903 C C . ARG B 1 31 ? -4.026 3.107 -4.567 1.00 41.86 31 ARG B C 1
ATOM 904 O O . ARG B 1 31 ? -3.763 1.939 -4.855 1.00 39.42 31 ARG B O 1
ATOM 912 N N . ASP B 1 32 ? -5.148 3.707 -4.960 1.00 40.16 32 ASP B N 1
ATOM 913 C CA . ASP B 1 32 ? -6.197 2.972 -5.670 1.00 40.61 32 ASP B CA 1
ATOM 914 C C . ASP B 1 32 ? -5.919 2.848 -7.159 1.00 42.55 32 ASP B C 1
ATOM 915 O O . ASP B 1 32 ? -6.601 2.107 -7.866 1.00 44.34 32 ASP B O 1
ATOM 920 N N . ILE B 1 33 ? -4.914 3.572 -7.630 1.00 40.24 33 ILE B N 1
ATOM 921 C CA . ILE B 1 33 ? -4.542 3.538 -9.035 1.00 40.45 33 ILE B CA 1
ATOM 922 C C . ILE B 1 33 ? -3.706 2.288 -9.285 1.00 39.11 33 ILE B C 1
ATOM 923 O O . ILE B 1 33 ? -2.955 1.859 -8.417 1.00 40.84 33 ILE B O 1
ATOM 928 N N . SER B 1 34 ? -3.946 1.626 -10.411 1.00 41.77 34 SER B N 1
ATOM 929 C CA . SER B 1 34 ? -3.173 0.446 -10.786 1.00 40.59 34 SER B CA 1
ATOM 930 C C . SER B 1 34 ? -1.885 0.822 -11.517 1.00 41.20 34 SER B C 1
ATOM 931 O O . SER B 1 34 ? -1.917 1.570 -12.495 1.00 43.74 34 SER B O 1
ATOM 934 N N . ARG B 1 35 ? -0.752 0.314 -11.046 1.00 37.89 35 ARG B N 1
ATOM 935 C CA . ARG B 1 35 ? 0.509 0.542 -11.741 1.00 37.81 35 ARG B CA 1
ATOM 936 C C . ARG B 1 35 ? 0.542 -0.206 -13.058 1.00 35.01 35 ARG B C 1
ATOM 937 O O . ARG B 1 35 ? 0.994 0.317 -14.076 1.00 30.97 35 ARG B O 1
ATOM 945 N N . ASN B 1 36 ? 0.023 -1.425 -13.031 1.00 33.23 36 ASN B N 1
ATOM 946 C CA . ASN B 1 36 ? -0.003 -2.278 -14.203 1.00 33.94 36 ASN B CA 1
ATOM 947 C C . ASN B 1 36 ? -0.821 -1.661 -15.329 1.00 35.14 36 ASN B C 1
ATOM 948 O O . ASN B 1 36 ? -0.491 -1.830 -16.501 1.00 30.58 36 ASN B O 1
ATOM 953 N N . MET B 1 37 ? -1.889 -0.952 -14.972 1.00 37.47 37 MET B N 1
ATOM 954 C CA . MET B 1 37 ? -2.727 -0.295 -15.968 1.00 34.12 37 MET B CA 1
ATOM 955 C C . MET B 1 37 ? -1.962 0.763 -16.750 1.00 35.48 37 MET B C 1
ATOM 956 O O . MET B 1 37 ? -1.888 0.703 -17.977 1.00 34.19 37 MET B O 1
ATOM 961 N N . TYR B 1 38 ? -1.399 1.733 -16.037 1.00 36.75 38 TYR B N 1
ATOM 962 C CA . TYR B 1 38 ? -0.712 2.851 -16.677 1.00 36.59 38 TYR B CA 1
ATOM 963 C C . TYR B 1 38 ? 0.558 2.430 -17.407 1.00 39.57 38 TYR B C 1
ATOM 964 O O . TYR B 1 38 ? 0.888 2.991 -18.451 1.00 42.62 38 TYR B O 1
ATOM 973 N N . ILE B 1 39 ? 1.279 1.463 -16.847 1.00 38.37 39 ILE B N 1
ATOM 974 C CA . ILE B 1 39 ? 2.417 0.870 -17.541 1.00 36.50 39 ILE B CA 1
ATOM 975 C C . ILE B 1 39 ? 1.972 0.289 -18.880 1.00 38.13 39 ILE B C 1
ATOM 976 O O . ILE B 1 39 ? 2.554 0.595 -19.922 1.00 38.85 39 ILE B O 1
ATOM 981 N N . MET B 1 40 ? 0.940 -0.550 -18.843 1.00 37.88 40 MET B N 1
ATOM 982 C CA . MET B 1 40 ? 0.432 -1.198 -20.047 1.00 39.01 40 MET B CA 1
ATOM 983 C C . MET B 1 40 ? -0.101 -0.133 -20.994 1.00 41.82 40 MET B C 1
ATOM 984 O O . MET B 1 40 ? 0.031 -0.242 -22.212 1.00 42.51 40 MET B O 1
ATOM 989 N N . PHE B 1 41 ? -0.708 0.896 -20.410 1.00 37.75 41 PHE B N 1
ATOM 990 C CA . PHE B 1 41 ? -1.286 2.001 -21.160 1.00 40.21 41 PHE B CA 1
ATOM 991 C C . PHE B 1 41 ? -0.217 2.844 -21.842 1.00 40.35 41 PHE B C 1
ATOM 992 O O . PHE B 1 41 ? -0.400 3.292 -22.972 1.00 42.21 41 PHE B O 1
ATOM 1000 N N . PHE B 1 42 ? 0.906 3.033 -21.157 1.00 37.74 42 PHE B N 1
ATOM 1001 C CA . PHE B 1 42 ? 1.990 3.869 -21.661 1.00 35.64 42 PHE B CA 1
ATOM 1002 C C . PHE B 1 42 ? 2.566 3.262 -22.943 1.00 39.71 42 PHE B C 1
ATOM 1003 O O . PHE B 1 42 ? 2.804 3.983 -23.909 1.00 40.11 42 PHE B O 1
ATOM 1011 N N . LEU B 1 43 ? 2.789 1.946 -22.962 1.00 37.55 43 LEU B N 1
ATOM 1012 C CA . LEU B 1 43 ? 3.262 1.292 -24.185 1.00 32.86 43 LEU B CA 1
ATOM 1013 C C . LEU B 1 43 ? 2.227 1.344 -25.300 1.00 32.92 43 LEU B C 1
ATOM 1014 O O . LEU B 1 43 ? 2.588 1.366 -26.472 1.00 33.04 43 LEU B O 1
ATOM 1019 N N . GLY B 1 44 ? 0.946 1.334 -24.943 1.00 37.47 44 GLY B N 1
ATOM 1020 C CA . GLY B 1 44 ? -0.105 1.351 -25.944 1.00 35.40 44 GLY B CA 1
ATOM 1021 C C . GLY B 1 44 ? -0.152 2.609 -26.788 1.00 34.71 44 GLY B C 1
ATOM 1022 O O . GLY B 1 44 ? -0.154 2.523 -28.016 1.00 39.86 44 GLY B O 1
ATOM 1023 N N . VAL B 1 45 ? -0.187 3.776 -26.145 1.00 33.76 45 VAL B N 1
ATOM 1024 C CA . VAL B 1 45 ? -0.258 5.036 -26.883 1.00 34.34 45 VAL B CA 1
ATOM 1025 C C . VAL B 1 45 ? 0.985 5.209 -27.747 1.00 36.36 45 VAL B C 1
ATOM 1026 O O . VAL B 1 45 ? 0.923 5.842 -28.799 1.00 40.90 45 VAL B O 1
ATOM 1030 N N . VAL B 1 46 ? 2.111 4.660 -27.297 1.00 32.36 46 VAL B N 1
ATOM 1031 C CA . VAL B 1 46 ? 3.335 4.705 -28.087 1.00 36.91 46 VAL B CA 1
ATOM 1032 C C . VAL B 1 46 ? 3.137 3.914 -29.374 1.00 42.48 46 VAL B C 1
ATOM 1033 O O . VAL B 1 46 ? 3.476 4.390 -30.456 1.00 41.02 46 VAL B O 1
ATOM 1037 N N . LEU B 1 47 ? 2.587 2.710 -29.256 1.00 37.04 47 LEU B N 1
ATOM 1038 C CA . LEU B 1 47 ? 2.280 1.909 -30.433 1.00 35.69 47 LEU B CA 1
ATOM 1039 C C . LEU B 1 47 ? 1.085 2.502 -31.177 1.00 39.78 47 LEU B C 1
ATOM 1040 O O . LEU B 1 47 ? 0.978 2.347 -32.392 1.00 41.20 47 LEU B O 1
ATOM 1045 N N . TRP B 1 48 ? 0.192 3.183 -30.461 1.00 38.22 48 TRP B N 1
ATOM 1046 C CA . TRP B 1 48 ? -0.905 3.866 -31.134 1.00 35.98 48 TRP B CA 1
ATOM 1047 C C . TRP B 1 48 ? -0.358 5.028 -31.946 1.00 38.33 48 TRP B C 1
ATOM 1048 O O . TRP B 1 48 ? -0.759 5.231 -33.088 1.00 39.74 48 TRP B O 1
ATOM 1059 N N . PHE B 1 49 ? 0.622 5.731 -31.388 1.00 36.71 49 PHE B N 1
ATOM 1060 C CA . PHE B 1 49 ? 1.217 6.875 -32.068 1.00 35.83 49 PHE B CA 1
ATOM 1061 C C . PHE B 1 49 ? 1.886 6.452 -33.366 1.00 38.95 49 PHE B C 1
ATOM 1062 O O . PHE B 1 49 ? 1.704 7.089 -34.403 1.00 36.81 49 PHE B O 1
ATOM 1070 N N . VAL B 1 50 ? 2.642 5.361 -33.301 1.00 38.28 50 VAL B N 1
ATOM 1071 C CA . VAL B 1 50 ? 3.294 4.806 -34.478 1.00 37.96 50 VAL B CA 1
ATOM 1072 C C . VAL B 1 50 ? 2.254 4.329 -35.488 1.00 32.16 50 VAL B C 1
ATOM 1073 O O . VAL B 1 50 ? 2.385 4.584 -36.683 1.00 34.83 50 VAL B O 1
ATOM 1077 N N . TYR B 1 51 ? 1.227 3.635 -35.007 1.00 32.83 51 TYR B N 1
ATOM 1078 C CA . TYR B 1 51 ? 0.123 3.209 -35.864 1.00 38.13 51 TYR B CA 1
ATOM 1079 C C . TYR B 1 51 ? -0.483 4.377 -36.630 1.00 41.09 51 TYR B C 1
ATOM 1080 O O . TYR B 1 51 ? -0.718 4.277 -37.832 1.00 42.10 51 TYR B O 1
ATOM 1089 N N . GLY B 1 52 ? -0.727 5.481 -35.929 1.00 38.57 52 GLY B N 1
ATOM 1090 C CA . GLY B 1 52 ? -1.286 6.677 -36.536 1.00 39.28 52 GLY B CA 1
ATOM 1091 C C . GLY B 1 52 ? -0.397 7.334 -37.569 1.00 45.78 52 GLY B C 1
ATOM 1092 O O . GLY B 1 52 ? -0.884 7.911 -38.542 1.00 44.82 52 GLY B O 1
ATOM 1093 N N . ILE B 1 53 ? 0.911 7.250 -37.354 1.00 39.44 53 ILE B N 1
ATOM 1094 C CA . ILE B 1 53 ? 1.865 7.746 -38.332 1.00 35.80 53 ILE B CA 1
ATOM 1095 C C . ILE B 1 53 ? 1.755 6.911 -39.596 1.00 39.42 53 ILE B C 1
ATOM 1096 O O . ILE B 1 53 ? 1.593 7.450 -40.690 1.00 38.47 53 ILE B O 1
ATOM 1101 N N . LEU B 1 54 ? 1.826 5.593 -39.442 1.00 42.49 54 LEU B N 1
ATOM 1102 C CA . LEU B 1 54 ? 1.703 4.683 -40.575 1.00 39.94 54 LEU B CA 1
ATOM 1103 C C . LEU B 1 54 ? 0.317 4.767 -41.201 1.00 43.57 54 LEU B C 1
ATOM 1104 O O . LEU B 1 54 ? 0.118 4.363 -42.343 1.00 48.29 54 LEU B O 1
ATOM 1109 N N . ARG B 1 55 ? -0.637 5.283 -40.436 1.00 41.95 55 ARG B N 1
ATOM 1110 C CA . ARG B 1 55 ? -2.006 5.455 -40.897 1.00 41.75 55 ARG B CA 1
ATOM 1111 C C . ARG B 1 55 ? -2.283 6.842 -41.470 1.00 46.00 55 ARG B C 1
ATOM 1112 O O . ARG B 1 55 ? -3.293 7.039 -42.149 1.00 40.92 55 ARG B O 1
ATOM 1120 N N . SER B 1 56 ? -1.386 7.791 -41.198 1.00 42.05 56 SER B N 1
ATOM 1121 C CA . SER B 1 56 ? -1.606 9.201 -41.534 1.00 39.76 56 SER B CA 1
ATOM 1122 C C . SER B 1 56 ? -2.909 9.678 -40.905 1.00 42.33 56 SER B C 1
ATOM 1123 O O . SER B 1 56 ? -3.594 10.559 -41.428 1.00 47.03 56 SER B O 1
ATOM 1126 N N . ASP B 1 57 ? -3.238 9.065 -39.775 1.00 41.33 57 ASP B N 1
ATOM 1127 C CA . ASP B 1 57 ? -4.444 9.371 -39.030 1.00 42.94 57 ASP B CA 1
ATOM 1128 C C . ASP B 1 57 ? -4.134 10.408 -37.953 1.00 41.56 57 ASP B C 1
ATOM 1129 O O . ASP B 1 57 ? -3.625 10.058 -36.893 1.00 41.31 57 ASP B O 1
ATOM 1134 N N . LEU B 1 58 ? -4.480 11.668 -38.204 1.00 47.99 58 LEU B N 1
ATOM 1135 C CA . LEU B 1 58 ? -4.074 12.765 -37.325 1.00 42.45 58 LEU B CA 1
ATOM 1136 C C . LEU B 1 58 ? -4.779 12.808 -35.963 1.00 36.08 58 LEU B C 1
ATOM 1137 O O . LEU B 1 58 ? -4.093 12.979 -34.951 1.00 35.75 58 LEU B O 1
ATOM 1142 N N . PRO B 1 59 ? -6.124 12.682 -35.916 1.00 35.51 59 PRO B N 1
ATOM 1143 C CA . PRO B 1 59 ? -6.719 12.705 -34.575 1.00 36.82 59 PRO B CA 1
ATOM 1144 C C . PRO B 1 59 ? -6.106 11.698 -33.615 1.00 42.50 59 PRO B C 1
ATOM 1145 O O . PRO B 1 59 ? -5.930 12.040 -32.451 1.00 39.84 59 PRO B O 1
ATOM 1149 N N . ILE B 1 60 ? -5.743 10.510 -34.082 1.00 40.64 60 ILE B N 1
ATOM 1150 C CA . ILE B 1 60 ? -5.095 9.555 -33.192 1.00 41.95 60 ILE B CA 1
ATOM 1151 C C . ILE B 1 60 ? -3.613 9.886 -33.010 1.00 41.42 60 ILE B C 1
ATOM 1152 O O . ILE B 1 60 ? -3.003 9.465 -32.029 1.00 44.45 60 ILE B O 1
ATOM 1157 N N . ILE B 1 61 ? -3.025 10.606 -33.966 1.00 37.71 61 ILE B N 1
ATOM 1158 C CA . ILE B 1 61 ? -1.643 11.064 -33.816 1.00 42.36 61 ILE B CA 1
ATOM 1159 C C . ILE B 1 61 ? -1.569 12.142 -32.746 1.00 39.77 61 ILE B C 1
ATOM 1160 O O . ILE B 1 61 ? -0.735 12.074 -31.845 1.00 41.46 61 ILE B O 1
ATOM 1165 N N . LEU B 1 62 ? -2.436 13.141 -32.857 1.00 34.59 62 LEU B N 1
ATOM 1166 C CA . LEU B 1 62 ? -2.462 14.236 -31.900 1.00 38.83 62 LEU B CA 1
ATOM 1167 C C . LEU B 1 62 ? -2.846 13.734 -30.512 1.00 39.37 62 LEU B C 1
ATOM 1168 O O . LEU B 1 62 ? -2.204 14.081 -29.521 1.00 40.08 62 LEU B O 1
ATOM 1170 N N . ALA B 1 63 ? -3.908 12.935 -30.449 1.00 34.72 63 ALA B N 1
ATOM 1171 C CA . ALA B 1 63 ? -4.413 12.409 -29.181 1.00 37.74 63 ALA B CA 1
ATOM 1172 C C . ALA B 1 63 ? -3.358 11.680 -28.361 1.00 37.52 63 ALA B C 1
ATOM 1173 O O . ALA B 1 63 ? -3.246 11.892 -27.155 1.00 39.25 63 ALA B O 1
ATOM 1175 N N . ASN B 1 64 ? -2.583 10.828 -29.025 1.00 40.10 64 ASN B N 1
ATOM 1176 C CA . ASN B 1 64 ? -1.616 9.973 -28.343 1.00 44.29 64 ASN B CA 1
ATOM 1177 C C . ASN B 1 64 ? -0.340 10.699 -27.914 1.00 38.13 64 ASN B C 1
ATOM 1178 O O . ASN B 1 64 ? 0.331 10.267 -26.975 1.00 34.08 64 ASN B O 1
ATOM 1183 N N . VAL B 1 65 ? 0.001 11.795 -28.585 1.00 39.07 65 VAL B N 1
ATOM 1184 C CA . VAL B 1 65 ? 1.183 12.557 -28.191 1.00 36.70 65 VAL B CA 1
ATOM 1185 C C . VAL B 1 65 ? 0.922 13.329 -26.899 1.00 38.44 65 VAL B C 1
ATOM 1186 O O . VAL B 1 65 ? 1.782 13.393 -26.020 1.00 38.67 65 VAL B O 1
ATOM 1190 N N . VAL B 1 66 ? -0.283 13.877 -26.770 1.00 38.44 66 VAL B N 1
ATOM 1191 C CA . VAL B 1 66 ? -0.661 14.612 -25.568 1.00 39.54 66 VAL B CA 1
ATOM 1192 C C . VAL B 1 66 ? -1.016 13.652 -24.432 1.00 42.92 66 VAL B C 1
ATOM 1193 O O . VAL B 1 66 ? -0.715 13.922 -23.269 1.00 45.95 66 VAL B O 1
ATOM 1197 N N . THR B 1 67 ? -1.651 12.532 -24.773 1.00 40.14 67 THR B N 1
ATOM 1198 C CA . THR B 1 67 ? -2.027 11.540 -23.772 1.00 39.96 67 THR B CA 1
ATOM 1199 C C . THR B 1 67 ? -0.778 10.963 -23.123 1.00 40.26 67 THR B C 1
ATOM 1200 O O . THR B 1 67 ? -0.765 10.679 -21.927 1.00 39.85 67 THR B O 1
ATOM 1204 N N . LEU B 1 68 ? 0.281 10.832 -23.913 1.00 41.40 68 LEU B N 1
ATOM 1205 C CA . LEU B 1 68 ? 1.549 10.315 -23.416 1.00 42.78 68 LEU B CA 1
ATOM 1206 C C . LEU B 1 68 ? 2.078 11.195 -22.294 1.00 43.69 68 LEU B C 1
ATOM 1207 O O . LEU B 1 68 ? 2.585 10.701 -21.289 1.00 41.82 68 LEU B O 1
ATOM 1212 N N . PHE B 1 69 ? 1.949 12.504 -22.484 1.00 38.11 69 PHE B N 1
ATOM 1213 C CA . PHE B 1 69 ? 2.397 13.480 -21.505 1.00 37.76 69 PHE B CA 1
ATOM 1214 C C . PHE B 1 69 ? 1.616 13.308 -20.213 1.00 41.40 69 PHE B C 1
ATOM 1215 O O . PHE B 1 69 ? 2.197 13.158 -19.138 1.00 42.41 69 PHE B O 1
ATOM 1223 N N . PHE B 1 70 ? 0.293 13.346 -20.336 1.00 41.15 70 PHE B N 1
ATOM 1224 C CA . PHE B 1 70 ? -0.608 13.181 -19.204 1.00 39.95 70 PHE B CA 1
ATOM 1225 C C . PHE B 1 70 ? -0.373 11.875 -18.456 1.00 42.76 70 PHE B C 1
ATOM 1226 O O . PHE B 1 70 ? -0.335 11.854 -17.225 1.00 42.54 70 PHE B O 1
ATOM 1234 N N . VAL B 1 71 ? -0.205 10.790 -19.208 1.00 42.86 71 VAL B N 1
ATOM 1235 C CA . VAL B 1 71 ? -0.074 9.463 -18.620 1.00 38.09 71 VAL B CA 1
ATOM 1236 C C . VAL B 1 71 ? 1.273 9.301 -17.931 1.00 43.46 71 VAL B C 1
ATOM 1237 O O . VAL B 1 71 ? 1.387 8.582 -16.939 1.00 39.97 71 VAL B O 1
ATOM 1241 N N . THR B 1 72 ? 2.275 10.029 -18.408 1.00 43.33 72 THR B N 1
ATOM 1242 C CA . THR B 1 72 ? 3.615 9.901 -17.852 1.00 39.23 72 THR B CA 1
ATOM 1243 C C . THR B 1 72 ? 3.670 10.603 -16.501 1.00 40.35 72 THR B C 1
ATOM 1244 O O . THR B 1 72 ? 4.448 10.223 -15.624 1.00 41.15 72 THR B O 1
ATOM 1248 N N . ILE B 1 73 ? 2.816 11.607 -16.321 1.00 35.66 73 ILE B N 1
ATOM 1249 C CA . ILE B 1 73 ? 2.786 12.338 -15.062 1.00 35.60 73 ILE B CA 1
ATOM 1250 C C . ILE B 1 73 ? 2.094 11.500 -13.994 1.00 39.94 73 ILE B C 1
ATOM 1251 O O . ILE B 1 73 ? 2.547 11.440 -12.851 1.00 42.32 73 ILE B O 1
ATOM 1256 N N . ILE B 1 74 ? 1.017 10.823 -14.379 1.00 36.65 74 ILE B N 1
ATOM 1257 C CA . ILE B 1 74 ? 0.282 9.984 -13.443 1.00 39.40 74 ILE B CA 1
ATOM 1258 C C . ILE B 1 74 ? 1.123 8.749 -13.151 1.00 39.82 74 ILE B C 1
ATOM 1259 O O . ILE B 1 74 ? 1.201 8.293 -12.010 1.00 36.57 74 ILE B O 1
ATOM 1264 N N . LEU B 1 75 ? 1.764 8.224 -14.191 1.00 38.55 75 LEU B N 1
ATOM 1265 C CA . LEU B 1 75 ? 2.670 7.094 -14.047 1.00 43.61 75 LEU B CA 1
ATOM 1266 C C . LEU B 1 75 ? 3.816 7.437 -13.108 1.00 43.40 75 LEU B C 1
ATOM 1267 O O . LEU B 1 75 ? 4.149 6.646 -12.227 1.00 49.42 75 LEU B O 1
ATOM 1272 N N . TYR B 1 76 ? 4.416 8.611 -13.296 1.00 42.62 76 TYR B N 1
ATOM 1273 C CA . TYR B 1 76 ? 5.514 9.037 -12.433 1.00 44.19 76 TYR B CA 1
ATOM 1274 C C . TYR B 1 76 ? 5.101 9.048 -10.969 1.00 45.01 76 TYR B C 1
ATOM 1275 O O . TYR B 1 76 ? 5.783 8.476 -10.123 1.00 46.18 76 TYR B O 1
ATOM 1284 N N . TYR B 1 77 ? 3.986 9.710 -10.680 1.00 43.97 77 TYR B N 1
ATOM 1285 C CA . TYR B 1 77 ? 3.490 9.826 -9.312 1.00 43.08 77 TYR B CA 1
ATOM 1286 C C . TYR B 1 77 ? 3.233 8.467 -8.675 1.00 41.72 77 TYR B C 1
ATOM 1287 O O . TYR B 1 77 ? 3.572 8.243 -7.514 1.00 37.50 77 TYR B O 1
ATOM 1296 N N . LYS B 1 78 ? 2.618 7.570 -9.437 1.00 47.32 78 LYS B N 1
ATOM 1297 C CA . LYS B 1 78 ? 2.312 6.234 -8.952 1.00 40.33 78 LYS B CA 1
ATOM 1298 C C . LYS B 1 78 ? 3.602 5.466 -8.656 1.00 43.39 78 LYS B C 1
ATOM 1299 O O . LYS B 1 78 ? 3.678 4.704 -7.691 1.00 44.59 78 LYS B O 1
ATOM 1305 N N . LEU B 1 79 ? 4.640 5.729 -9.437 1.00 41.80 79 LEU B N 1
ATOM 1306 C CA . LEU B 1 79 ? 5.868 4.955 -9.323 1.00 48.41 79 LEU B CA 1
ATOM 1307 C C . LEU B 1 79 ? 6.688 5.337 -8.093 1.00 45.52 79 LEU B C 1
ATOM 1308 O O . LEU B 1 79 ? 7.453 4.521 -7.577 1.00 47.42 79 LEU B O 1
ATOM 1313 N N . THR B 1 80 ? 6.507 6.566 -7.616 1.00 47.86 80 THR B N 1
A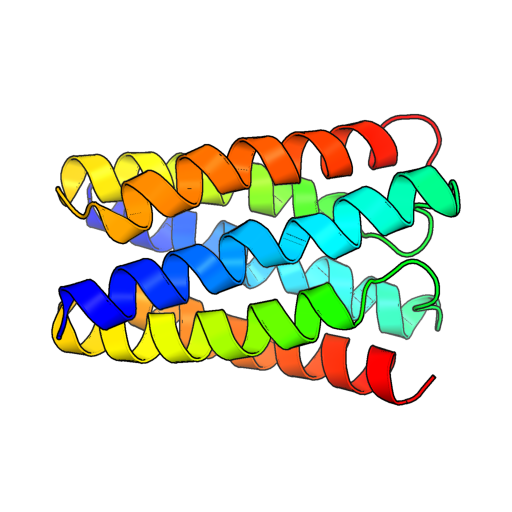TOM 1314 C CA . THR B 1 80 ? 7.254 7.079 -6.468 1.00 45.68 80 THR B CA 1
ATOM 1315 C C . THR B 1 80 ? 6.434 6.974 -5.176 1.00 49.59 80 THR B C 1
ATOM 1316 O O . THR B 1 80 ? 5.614 7.845 -4.885 1.00 55.03 80 THR B O 1
ATOM 1320 N N . GLU B 1 81 ? 6.682 5.906 -4.417 1.00 66.23 81 GLU B N 1
ATOM 1321 C CA . GLU B 1 81 ? 6.057 5.613 -3.115 1.00 61.04 81 GLU B CA 1
ATOM 1322 C C . GLU B 1 81 ? 4.529 5.790 -3.118 1.00 58.82 81 GLU B C 1
ATOM 1323 O O . GLU B 1 81 ? 3.950 6.399 -2.217 1.00 55.51 81 GLU B O 1
ATOM 1329 N N . GLY B 1 82 ? 3.879 5.207 -4.122 1.00 58.73 82 GLY B N 1
ATOM 1330 C CA . GLY B 1 82 ? 2.429 5.224 -4.211 1.00 51.41 82 GLY B CA 1
ATOM 1331 C C . GLY B 1 82 ? 1.835 3.899 -4.653 1.00 50.54 82 GLY B C 1
ATOM 1332 O O . GLY B 1 82 ? 0.621 3.694 -4.588 1.00 45.11 82 GLY B O 1
#

Organism: Leptospira biflexa serovar Patoc (strain Patoc 1 / ATCC 23582 / Paris) (NCBI:txid456481)

InterPro domains:
  IPR006603 PQ-loop repeat [PF04193] (3-59)
  IPR047662 SemiSWEET transporter [NF037968] (6-80)

Sequence (163 aa):
MENLIGYVAAFLTTVSFLPQVLRVVMTKQTRDISRNMYIMFFLGVVLWFVYGILRSDLPIILANVVTLFFVTIILYYKLTEMENLIGYVAAFLTTVSFLPQVLRVVMTKQTRDISRNMYIMFFLGVVLWFVYGILRSDLPIILANVVTLFFVTIILYYKLTEG

B-factor: mean 41.89, std 6.82, range [25.7, 81.6]

Solvent-accessible surface area: 8241 Å² total; per-residue (Å²): 158,50,80,105,14,0,89,63,0,4,111,30,13,9,36,0,6,75,26,0,18,95,79,2,53,139,58,183,75,11,92,2,1,7,117,78,4,1,63,43,16,63,96,0,3,55,48,20,70,51,1,0,85,92,92,82,7,108,3,10,33,95,5,14,75,54,9,52,133,29,0,65,46,0,18,139,89,22,103,79,132,158,60,84,106,18,0,98,59,0,5,118,28,13,6,39,0,6,72,26,1,18,94,76,3,41,143,58,167,76,10,91,1,1,7,138,91,5,2,68,42,13,60,80,0,2,51,49,20,72,52,4,0,86,112,94,84,4,103,3,5,33,48,7,16,79,71,8,51,131,29,0,60,48,0,18,141,86,19,98,63,186,42

Secondary structure (DSSP, 8-state):
-HHHHHHHHHHHHHHTHHHHHHHHHHH---TTS-HHHHHHHHHHHHHHHHHHHHHT-HHHHHHHHHHHHHHHHHHHHHHT-/-HHHHHHHHHHHHHHTHHHHHHHHHHH---TTS-HHHHHHHHHHHHHHHHHHHHHT-HHHHHHHHHHHHHHHHHHHHHHTT-

Nearest PDB structures (foldseek):
  4qnc-assembly1_A  TM=1.013E+00  e=8.260E-10  Leptospira biflexa serovar Patoc strain 'Patoc 1 (Paris)'
  5uhs-assembly1_B  TM=9.231E-01  e=1.342E-08  Leptospira biflexa serovar Patoc strain 'Patoc 1 (Paris)'
  4rng-assembly4_C-2  TM=9.824E-01  e=1.468E-05  Thermodesulfovibrio yellowstonii DSM 11347
  4rng-assembly2_D  TM=9.837E-01  e=2.402E-05  Thermodesulfovibrio yellowstonii DSM 11347
  4x5m-assembly2_B  TM=8.635E-01  e=4.382E-05  Escherichia coli UMEA 3162-1